Protein AF-A0A1X0R1C5-F1 (afdb_monomer_lite)

Foldseek 3Di:
DVVVCVVCVVPDDDPVNVVVCCCPVVQKDKDFADADAPVCPDPVNVVVVVVVCVVCVPPPDPPVPDDDDDDPVVVVVVVDPRIDIDRNPDDRDHDHDYDDPPPDPDD

Organism: NCBI:txid86635

pLDDT: mean 73.45, std 16.86, range [35.47, 94.06]

Sequence (107 aa):
MKRLLQKFQDLKISKSTVYNFVRTEYNLSLKKAQFQPVDRSSEEKIQERFDWVHKWKCTDMDFRTNRVLLDESVFHINLKRSMTWSKKKDFLLWSQCPKPEHKQQRF

Radius of gyration: 22.5 Å; chains: 1; bounding box: 50×46×63 Å

Structure (mmCIF, N/CA/C/O backbone):
data_AF-A0A1X0R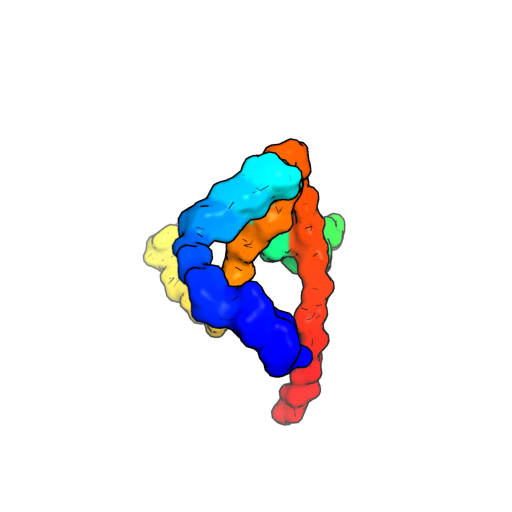1C5-F1
#
_entry.id   AF-A0A1X0R1C5-F1
#
loop_
_atom_site.group_PDB
_atom_site.id
_atom_site.type_symbol
_atom_site.label_atom_id
_atom_site.label_alt_id
_atom_site.label_comp_id
_atom_site.label_asym_id
_atom_site.label_entity_id
_atom_site.label_seq_id
_atom_site.pdbx_PDB_ins_code
_atom_site.Cartn_x
_atom_site.Cartn_y
_atom_site.Cartn_z
_atom_site.occupancy
_atom_site.B_iso_or_equiv
_atom_site.auth_seq_id
_atom_site.auth_comp_id
_atom_site.auth_asym_id
_atom_site.auth_atom_id
_atom_site.pdbx_PDB_model_num
ATOM 1 N N . MET A 1 1 ? -14.255 -10.505 30.053 1.00 67.62 1 MET A N 1
ATOM 2 C CA . MET A 1 1 ? -15.063 -9.941 28.942 1.00 67.62 1 MET A CA 1
ATOM 3 C C . MET A 1 1 ? -16.527 -9.677 29.295 1.00 67.62 1 MET A C 1
ATOM 5 O O . MET A 1 1 ? -16.963 -8.558 29.070 1.00 67.62 1 MET A O 1
ATOM 9 N N . LYS A 1 2 ? -17.279 -10.622 29.890 1.00 74.19 2 LYS A N 1
ATOM 10 C CA . LYS A 1 2 ? -18.726 -10.447 30.174 1.00 74.19 2 LYS A CA 1
ATOM 11 C C . LYS A 1 2 ? -19.085 -9.173 30.970 1.00 74.19 2 LYS A C 1
ATOM 13 O O . LYS A 1 2 ? -19.963 -8.433 30.552 1.00 74.19 2 LYS A O 1
ATOM 18 N N . ARG A 1 3 ? -18.346 -8.855 32.045 1.00 81.19 3 ARG A N 1
ATOM 19 C CA . ARG A 1 3 ? -18.552 -7.630 32.857 1.00 81.19 3 ARG A CA 1
ATOM 20 C C . ARG A 1 3 ? -18.268 -6.320 32.107 1.00 81.19 3 ARG A C 1
ATOM 22 O O . ARG A 1 3 ? -18.852 -5.298 32.433 1.00 81.19 3 ARG A O 1
ATOM 29 N N . LEU A 1 4 ? -17.360 -6.342 31.127 1.00 79.31 4 LEU A N 1
ATOM 30 C CA . LEU A 1 4 ? -17.031 -5.169 30.313 1.00 79.31 4 LEU A CA 1
ATOM 31 C C . LEU A 1 4 ? -18.148 -4.901 29.305 1.00 79.31 4 LEU A C 1
ATOM 33 O O . LEU A 1 4 ? -18.623 -3.781 29.204 1.00 79.31 4 LEU A O 1
ATOM 37 N N . LEU A 1 5 ? -18.611 -5.955 28.629 1.00 78.94 5 LEU A N 1
ATOM 38 C CA . LEU A 1 5 ? -19.738 -5.877 27.703 1.00 78.94 5 LEU A CA 1
ATOM 39 C C . LEU A 1 5 ? -21.010 -5.392 28.408 1.00 78.94 5 LEU A C 1
ATOM 41 O O . LEU A 1 5 ? -21.721 -4.578 27.840 1.00 78.94 5 LEU A O 1
ATOM 45 N N . GLN A 1 6 ? -21.247 -5.813 29.658 1.00 87.62 6 GLN A N 1
ATOM 46 C CA . GLN A 1 6 ? -22.391 -5.365 30.460 1.00 87.62 6 GLN A CA 1
ATOM 47 C C . GLN A 1 6 ? -22.394 -3.848 30.724 1.00 87.62 6 GLN A C 1
ATOM 49 O O . GLN A 1 6 ? -23.449 -3.229 30.696 1.00 87.62 6 GLN A O 1
ATOM 54 N N . LYS A 1 7 ? -21.221 -3.230 30.922 1.00 87.19 7 LYS A N 1
ATOM 55 C CA . LYS A 1 7 ? -21.094 -1.774 31.133 1.00 87.19 7 LYS A CA 1
ATOM 56 C C . LYS A 1 7 ? -21.334 -0.940 29.871 1.00 87.19 7 LYS A C 1
ATOM 58 O O . LYS A 1 7 ? -21.509 0.267 29.972 1.00 87.19 7 LYS A O 1
ATOM 63 N N . PHE A 1 8 ? -21.311 -1.572 28.702 1.00 84.00 8 PHE A N 1
ATOM 64 C CA . PHE A 1 8 ? -21.419 -0.912 27.403 1.00 84.00 8 PHE A CA 1
ATOM 65 C C . PHE A 1 8 ? -22.591 -1.455 26.574 1.00 84.00 8 PHE A C 1
ATOM 67 O O . PHE A 1 8 ? -22.582 -1.312 25.356 1.00 84.00 8 PHE A O 1
ATOM 74 N N . GLN A 1 9 ? -23.590 -2.081 27.210 1.00 85.25 9 GLN A N 1
ATOM 75 C CA . GLN A 1 9 ? -24.731 -2.687 26.506 1.00 85.25 9 GLN A CA 1
ATOM 76 C C . GLN A 1 9 ? -25.506 -1.675 25.657 1.00 85.25 9 GLN A C 1
ATOM 78 O O . GLN A 1 9 ? -25.883 -1.997 24.533 1.00 85.25 9 GLN A O 1
ATOM 83 N N . ASP A 1 10 ? -25.638 -0.440 26.138 1.00 89.19 10 ASP A N 1
ATOM 8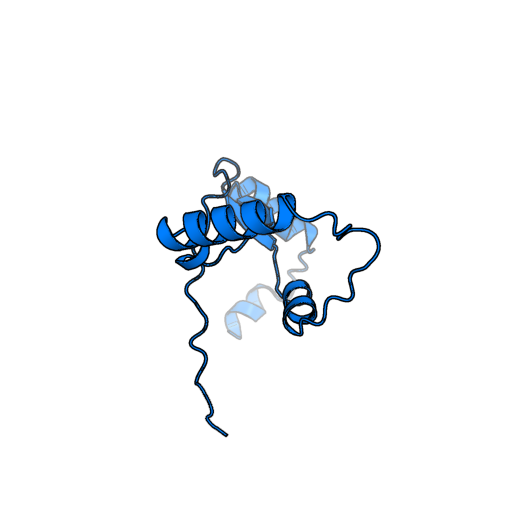4 C CA . ASP A 1 10 ? -26.356 0.632 25.435 1.00 89.19 10 ASP A CA 1
ATOM 85 C C . ASP A 1 10 ? -25.436 1.507 24.570 1.00 89.19 10 ASP A C 1
ATOM 87 O O . ASP A 1 10 ? -25.877 2.445 23.900 1.00 89.19 10 ASP A O 1
ATOM 91 N N . LEU A 1 11 ? -24.130 1.221 24.571 1.00 85.81 11 LEU A N 1
ATOM 92 C CA . LEU A 1 11 ? -23.142 2.028 23.872 1.00 85.81 11 LEU A CA 1
ATOM 93 C C . LEU A 1 11 ? -23.184 1.735 22.368 1.00 85.81 11 LEU A C 1
ATOM 95 O O . LEU A 1 11 ? -22.464 0.886 21.841 1.00 85.81 11 LEU A O 1
ATOM 99 N N . LYS A 1 12 ? -24.014 2.490 21.651 1.00 86.31 12 LYS A N 1
ATOM 100 C CA . LYS A 1 12 ? -24.102 2.431 20.191 1.00 86.31 12 LYS A CA 1
ATOM 101 C C . LYS A 1 12 ? -23.191 3.478 19.559 1.00 86.31 12 LYS A C 1
ATOM 103 O O . LYS A 1 12 ? -23.589 4.613 19.316 1.00 86.31 12 LYS A O 1
ATOM 108 N N . ILE A 1 13 ? -21.951 3.091 19.276 1.00 86.31 13 ILE A N 1
ATOM 109 C CA . ILE A 1 13 ? -20.983 3.972 18.615 1.00 86.31 13 ILE A CA 1
ATOM 110 C C . ILE A 1 13 ? -20.998 3.725 17.106 1.00 86.31 13 ILE A C 1
ATOM 112 O O . ILE A 1 13 ? -20.896 2.593 16.632 1.00 86.31 13 ILE A O 1
ATOM 116 N N . SER A 1 14 ? -21.092 4.807 16.334 1.00 92.00 14 SER A N 1
ATOM 117 C CA . SER A 1 14 ? -20.965 4.745 14.879 1.00 92.00 14 SER A CA 1
ATOM 118 C C . SER A 1 14 ? -19.497 4.612 14.445 1.00 92.00 14 SER A C 1
ATOM 120 O O . SER A 1 14 ? -18.577 5.073 15.125 1.00 92.00 14 SER A O 1
ATOM 122 N N . LYS A 1 15 ? -19.250 4.039 13.262 1.00 88.81 15 LYS A N 1
ATOM 123 C CA . LYS A 1 15 ? -17.885 3.934 12.710 1.00 88.81 15 LYS A CA 1
ATOM 124 C C . LYS A 1 15 ? -17.209 5.304 12.553 1.00 88.81 15 LYS A C 1
ATOM 126 O O . LYS A 1 15 ? -16.004 5.411 12.770 1.00 88.81 15 LYS A O 1
ATOM 131 N N . SER A 1 16 ? -17.969 6.347 12.208 1.00 90.56 16 SER A N 1
ATOM 132 C CA . SER A 1 16 ? -17.449 7.713 12.077 1.00 90.56 16 SER A CA 1
ATOM 133 C C . SER A 1 16 ? -17.080 8.319 13.430 1.00 90.56 16 SER A C 1
ATOM 135 O O . SER A 1 16 ? -16.067 9.005 13.518 1.00 90.56 16 SER A O 1
ATOM 137 N N . THR A 1 17 ? -17.829 8.015 14.494 1.00 92.88 17 THR A N 1
ATOM 138 C CA . THR A 1 17 ? -17.491 8.438 15.862 1.00 92.88 17 THR A CA 1
ATOM 139 C C . THR A 1 17 ? -16.137 7.869 16.290 1.00 92.88 17 THR A C 1
ATOM 141 O O . THR A 1 17 ? -15.290 8.624 16.759 1.00 92.88 17 THR A O 1
ATOM 144 N N . VAL A 1 18 ? -15.888 6.572 16.052 1.00 89.81 18 VAL A N 1
ATOM 145 C CA . VAL A 1 18 ? -14.574 5.956 16.330 1.00 89.81 18 VAL A CA 1
ATOM 146 C C . VAL A 1 18 ? -13.477 6.605 15.487 1.00 89.81 18 VAL A C 1
ATOM 148 O O . VAL A 1 18 ? -12.428 6.963 16.016 1.00 89.81 18 VAL A O 1
ATOM 151 N N . TYR A 1 19 ? -13.714 6.790 14.184 1.00 89.19 19 TYR A N 1
ATOM 152 C CA . TYR A 1 19 ? -12.745 7.419 13.283 1.00 89.19 19 TYR A CA 1
ATOM 153 C C . TYR A 1 19 ? -12.365 8.835 13.741 1.00 89.19 19 TYR A C 1
ATOM 155 O O . TYR A 1 19 ? -11.180 9.162 13.804 1.00 89.19 19 TYR A O 1
ATOM 163 N N . ASN A 1 20 ? -13.357 9.660 14.082 1.00 91.81 20 ASN A N 1
ATOM 164 C CA . ASN A 1 20 ? -13.140 11.034 14.522 1.00 91.81 20 ASN A CA 1
ATOM 165 C C . ASN A 1 20 ? -12.393 11.076 15.850 1.00 91.81 20 ASN A C 1
ATOM 167 O O . ASN A 1 20 ? -11.395 11.776 15.926 1.00 91.81 20 ASN A O 1
ATOM 171 N N . PHE A 1 21 ? -12.800 10.271 16.832 1.00 91.56 21 PHE A N 1
ATOM 172 C CA . PHE A 1 21 ? -12.125 10.177 18.126 1.00 91.56 21 PHE A CA 1
ATOM 173 C C . PHE A 1 21 ? -10.644 9.797 17.979 1.00 91.56 21 PHE A C 1
ATOM 175 O O . PHE A 1 21 ? -9.763 10.460 18.516 1.00 91.56 21 PHE A O 1
ATOM 182 N N . VAL A 1 22 ? -10.340 8.777 17.170 1.00 89.94 22 VAL A N 1
ATOM 183 C CA . VAL A 1 22 ? -8.953 8.362 16.895 1.00 89.94 22 VAL A CA 1
ATOM 184 C C . VAL A 1 22 ? -8.167 9.465 16.170 1.00 89.94 22 VAL A C 1
ATOM 186 O O . VAL A 1 22 ? -6.975 9.663 16.417 1.00 89.94 22 VAL A O 1
ATOM 189 N N . ARG A 1 23 ? -8.826 10.221 15.290 1.00 88.69 23 ARG A N 1
ATOM 190 C CA . ARG A 1 23 ? -8.211 11.321 14.542 1.00 88.69 23 ARG A CA 1
ATOM 191 C C . ARG A 1 23 ? -7.965 12.573 15.392 1.00 88.69 23 ARG A C 1
ATOM 193 O O . ARG A 1 23 ? -6.944 13.226 15.175 1.00 88.69 23 ARG A O 1
ATOM 200 N N . THR A 1 24 ? -8.882 12.930 16.291 1.00 90.44 24 THR A N 1
ATOM 201 C CA . THR A 1 24 ? -8.818 14.152 17.113 1.00 90.44 24 THR A CA 1
ATOM 202 C C . THR A 1 24 ? -8.026 13.925 18.389 1.00 90.44 24 THR A C 1
ATOM 204 O O . THR A 1 24 ? -7.043 14.625 18.611 1.00 90.44 24 THR A O 1
ATOM 207 N N . GLU A 1 25 ? -8.378 12.904 19.169 1.00 92.12 25 GLU A N 1
ATOM 208 C CA . GLU A 1 25 ? -7.798 12.688 20.500 1.00 92.12 25 GLU A CA 1
ATOM 209 C C . GLU A 1 25 ? -6.385 12.112 20.416 1.00 92.12 25 GLU A C 1
ATOM 211 O O . GLU A 1 25 ? -5.490 12.516 21.154 1.00 92.12 25 GLU A O 1
ATOM 216 N N . TYR A 1 26 ? -6.149 11.199 19.471 1.00 87.56 26 TYR A N 1
ATOM 217 C CA . TYR A 1 26 ? -4.848 10.541 19.314 1.00 87.56 26 TYR A CA 1
ATOM 218 C C . TYR A 1 26 ? -3.988 11.146 18.201 1.00 87.56 26 TYR A C 1
ATOM 220 O O . TYR A 1 26 ? -2.879 10.667 17.955 1.00 87.56 26 TYR A O 1
ATOM 228 N N . ASN A 1 27 ? -4.468 12.193 17.516 1.00 88.62 27 ASN A N 1
ATOM 229 C CA . ASN A 1 27 ? -3.777 12.821 16.383 1.00 88.62 27 ASN A CA 1
ATOM 230 C C . ASN A 1 27 ? -3.294 11.802 15.330 1.00 88.62 27 ASN A C 1
ATOM 232 O O . ASN A 1 27 ? -2.233 11.970 14.714 1.00 88.62 27 ASN A O 1
ATOM 236 N N . LEU A 1 28 ? -4.059 10.726 15.128 1.00 88.25 28 LEU A N 1
ATOM 237 C CA . LEU A 1 28 ? -3.758 9.710 14.130 1.00 88.25 28 LEU A CA 1
ATOM 238 C C . LEU A 1 28 ? -4.440 10.041 12.803 1.00 88.25 28 LEU A C 1
ATOM 240 O O . LEU A 1 28 ? -5.452 10.734 12.712 1.00 88.25 28 LEU A O 1
ATOM 244 N N . SER A 1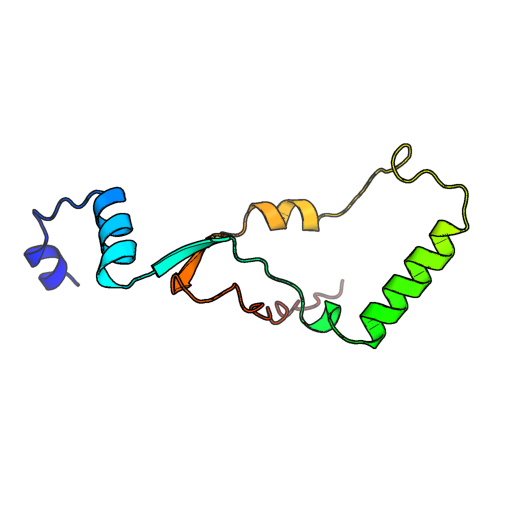 29 ? -3.862 9.530 11.733 1.00 86.38 29 SER A N 1
ATOM 245 C CA . SER A 1 29 ? -4.386 9.642 10.381 1.00 86.38 29 SER A CA 1
ATOM 246 C C . SER A 1 29 ? -4.323 8.279 9.717 1.00 86.38 29 SER A C 1
ATOM 248 O O . SER A 1 29 ? -3.344 7.548 9.874 1.00 86.38 29 SER A O 1
ATOM 250 N N . LEU A 1 30 ? -5.390 7.929 9.006 1.00 84.62 30 LEU A N 1
ATOM 251 C CA . LEU A 1 30 ? -5.454 6.691 8.251 1.00 84.62 30 LEU A CA 1
ATOM 252 C C . LEU A 1 30 ? -4.741 6.916 6.914 1.00 84.62 30 LEU A C 1
ATOM 254 O O . LEU A 1 30 ? -5.167 7.752 6.118 1.00 84.62 30 LEU A O 1
ATOM 258 N N . LYS A 1 31 ? -3.644 6.199 6.681 1.00 85.06 31 LYS A N 1
ATOM 259 C CA . LYS A 1 31 ? -2.808 6.316 5.481 1.00 85.06 31 LYS A CA 1
ATOM 260 C C . LYS A 1 31 ? -2.699 4.968 4.779 1.00 85.06 31 LYS A C 1
ATOM 262 O O . LYS A 1 31 ? -2.876 3.920 5.396 1.00 85.06 31 LYS A O 1
ATOM 267 N N . LYS A 1 32 ? -2.391 4.995 3.481 1.00 82.12 32 LYS A N 1
ATOM 268 C CA . LYS A 1 32 ? -2.048 3.781 2.741 1.00 82.12 32 LYS A CA 1
ATOM 269 C C . LYS A 1 32 ? -0.604 3.394 3.071 1.00 82.12 32 LYS A C 1
ATOM 271 O O . LYS A 1 32 ? 0.317 4.132 2.733 1.00 82.12 32 LYS A O 1
ATOM 276 N N . ALA A 1 33 ? -0.413 2.256 3.725 1.00 79.38 33 ALA A N 1
ATOM 277 C CA . ALA A 1 33 ? 0.888 1.636 3.895 1.00 79.38 33 ALA A CA 1
ATOM 278 C C . ALA A 1 33 ? 1.365 1.067 2.558 1.00 79.38 33 ALA A C 1
ATOM 280 O O . ALA A 1 33 ? 0.646 0.322 1.886 1.00 79.38 33 ALA A O 1
ATOM 281 N N . GLN A 1 34 ? 2.590 1.422 2.188 1.00 74.06 34 GLN A N 1
ATOM 282 C CA . GLN A 1 34 ? 3.303 0.790 1.093 1.00 74.06 34 GLN A CA 1
ATOM 283 C C . GLN A 1 34 ? 4.390 -0.082 1.698 1.00 74.06 34 GLN A C 1
ATOM 285 O O . GLN A 1 34 ? 5.320 0.419 2.323 1.00 74.06 34 GLN A O 1
ATOM 290 N N . PHE A 1 35 ? 4.236 -1.390 1.534 1.00 72.75 35 PHE A N 1
ATOM 291 C CA . PHE A 1 35 ? 5.233 -2.353 1.965 1.00 72.75 35 PHE A CA 1
ATOM 292 C C . PHE A 1 35 ? 6.154 -2.648 0.799 1.00 72.75 35 PHE A C 1
ATOM 294 O O . PHE A 1 35 ? 5.699 -2.966 -0.300 1.00 72.75 35 PHE A O 1
ATOM 301 N N . GLN A 1 36 ? 7.447 -2.540 1.050 1.00 70.94 36 GLN A N 1
ATOM 302 C CA . GLN A 1 36 ? 8.475 -2.798 0.060 1.00 70.94 36 GLN A CA 1
ATOM 303 C C . GLN A 1 36 ? 9.440 -3.825 0.654 1.00 70.94 36 GLN A C 1
ATOM 305 O O . GLN A 1 36 ? 9.794 -3.706 1.833 1.00 70.94 36 GLN A O 1
ATOM 310 N N . PRO A 1 37 ? 9.838 -4.854 -0.112 1.00 73.00 37 PRO A N 1
ATOM 311 C CA . PRO A 1 37 ? 10.760 -5.866 0.388 1.00 73.00 37 PRO A CA 1
ATOM 312 C C . PRO A 1 37 ? 12.101 -5.222 0.742 1.00 73.00 37 PRO A C 1
ATOM 314 O O . PRO A 1 37 ? 12.636 -4.465 -0.065 1.00 73.00 37 PRO A O 1
ATOM 317 N N . VAL A 1 38 ? 12.657 -5.542 1.913 1.00 76.81 38 VAL A N 1
ATOM 318 C CA . VAL A 1 38 ? 13.962 -5.011 2.357 1.00 76.81 38 VAL A CA 1
ATOM 319 C C . VAL A 1 38 ? 15.061 -5.353 1.355 1.00 76.81 38 VAL A C 1
ATOM 321 O O . VAL A 1 38 ? 15.788 -4.470 0.914 1.00 76.81 38 VAL A O 1
ATOM 324 N N . ASP A 1 39 ? 15.083 -6.600 0.890 1.00 76.38 39 ASP A N 1
ATOM 325 C CA . ASP A 1 39 ? 15.998 -7.087 -0.145 1.00 76.38 39 ASP A CA 1
ATOM 326 C C . ASP A 1 39 ? 15.890 -6.309 -1.461 1.00 76.38 39 ASP A C 1
ATOM 328 O O . ASP A 1 39 ? 16.838 -6.252 -2.236 1.00 76.38 39 ASP A O 1
ATOM 332 N N . ARG A 1 40 ? 14.739 -5.682 -1.745 1.00 74.06 40 ARG A N 1
ATOM 333 C CA . ARG A 1 40 ? 14.594 -4.848 -2.944 1.00 74.06 40 ARG A CA 1
ATOM 334 C C . ARG A 1 40 ? 15.456 -3.586 -2.836 1.00 74.06 40 ARG A C 1
ATOM 336 O O . ARG A 1 40 ? 15.838 -3.053 -3.876 1.00 74.06 40 ARG A O 1
ATOM 343 N N . SER A 1 41 ? 15.766 -3.127 -1.629 1.00 81.38 41 SER A N 1
ATOM 344 C CA . SER A 1 41 ? 16.522 -1.902 -1.362 1.00 81.38 41 SER A CA 1
ATOM 345 C C . SER A 1 41 ? 18.020 -2.127 -1.122 1.00 81.38 41 SER A C 1
ATOM 347 O O . SER A 1 41 ? 18.709 -1.163 -0.809 1.00 81.38 41 SER A O 1
ATOM 349 N N . SER A 1 42 ? 18.546 -3.351 -1.258 1.00 86.62 42 SER A N 1
ATOM 350 C CA . SER A 1 42 ? 20.001 -3.568 -1.230 1.00 86.62 42 SER A CA 1
ATOM 351 C C . SER A 1 42 ? 20.660 -2.974 -2.476 1.00 86.62 42 SER A C 1
ATOM 353 O O . SER A 1 42 ? 20.108 -3.132 -3.570 1.00 86.62 42 SER A O 1
ATOM 355 N N . GLU A 1 43 ? 21.849 -2.391 -2.326 1.00 88.88 43 GLU A N 1
ATOM 356 C CA . GLU A 1 43 ? 22.610 -1.773 -3.422 1.00 88.88 43 GLU A CA 1
ATOM 357 C C . GLU A 1 43 ? 22.802 -2.733 -4.608 1.00 88.88 43 GLU A C 1
ATOM 359 O O . GLU A 1 43 ? 22.495 -2.393 -5.746 1.00 88.88 43 GLU A O 1
ATOM 364 N N . GLU A 1 44 ? 23.166 -3.988 -4.330 1.00 90.19 44 GLU A N 1
ATOM 365 C CA . GLU A 1 44 ? 23.340 -5.037 -5.344 1.00 90.19 44 GLU A CA 1
ATOM 366 C C . GLU A 1 44 ? 22.071 -5.248 -6.186 1.00 90.19 44 GLU A C 1
ATOM 368 O O . GLU A 1 44 ? 22.107 -5.210 -7.414 1.00 90.19 44 GLU A O 1
ATOM 373 N N . LYS A 1 45 ? 20.905 -5.396 -5.540 1.00 88.00 45 LYS A N 1
ATOM 374 C CA . LYS A 1 45 ? 19.615 -5.542 -6.240 1.00 88.00 45 LYS A CA 1
ATOM 375 C C . LYS A 1 45 ? 19.150 -4.270 -6.935 1.00 88.00 45 LYS A C 1
ATOM 377 O O . LYS A 1 45 ? 18.328 -4.360 -7.851 1.00 88.00 45 LYS A O 1
ATOM 382 N N . ILE A 1 46 ? 19.596 -3.095 -6.499 1.00 89.69 46 ILE A N 1
ATOM 383 C CA . ILE A 1 46 ? 19.344 -1.842 -7.216 1.00 89.69 46 ILE A CA 1
ATOM 384 C C . ILE A 1 46 ? 20.158 -1.838 -8.513 1.00 89.69 46 ILE A C 1
ATOM 386 O O . ILE A 1 46 ? 19.564 -1.616 -9.571 1.00 89.69 46 ILE A O 1
ATOM 390 N N . GLN A 1 47 ? 21.447 -2.179 -8.447 1.00 91.81 47 GLN A N 1
ATOM 391 C CA . GLN A 1 47 ? 22.333 -2.249 -9.609 1.00 91.81 47 GLN A CA 1
ATOM 392 C C . GLN A 1 47 ? 21.883 -3.317 -10.617 1.00 91.81 47 GLN A C 1
ATOM 394 O O . GLN A 1 47 ? 21.703 -3.004 -11.789 1.00 91.81 47 GLN A O 1
ATOM 399 N N . GLU A 1 48 ? 21.564 -4.538 -10.168 1.00 92.44 48 GLU A N 1
ATOM 400 C CA . GLU A 1 48 ? 21.051 -5.607 -11.045 1.00 92.44 48 GLU A CA 1
ATOM 401 C C . GLU A 1 48 ? 19.810 -5.159 -11.839 1.00 92.44 48 GLU A C 1
ATOM 403 O O . GLU A 1 48 ? 19.678 -5.439 -13.034 1.00 92.44 48 GLU A O 1
ATOM 408 N N . ARG A 1 49 ? 18.876 -4.447 -11.188 1.00 91.12 49 ARG A N 1
ATOM 409 C CA . ARG A 1 49 ? 17.681 -3.916 -11.864 1.00 91.12 49 ARG A CA 1
ATOM 410 C C . ARG A 1 49 ? 18.029 -2.801 -12.836 1.00 91.12 49 ARG A C 1
ATOM 412 O O . ARG A 1 49 ? 17.400 -2.725 -13.891 1.00 91.12 49 ARG A O 1
ATOM 419 N N . PHE A 1 50 ? 18.973 -1.935 -12.476 1.00 90.62 50 PHE A N 1
ATOM 420 C CA . PHE A 1 50 ? 19.447 -0.873 -13.354 1.00 90.62 50 PHE A CA 1
ATOM 421 C C . PHE A 1 50 ? 20.050 -1.462 -14.632 1.00 90.62 50 PHE A C 1
ATOM 423 O O . PHE A 1 50 ? 19.602 -1.116 -15.726 1.00 90.62 50 PHE A O 1
ATOM 430 N N . ASP A 1 51 ? 20.959 -2.427 -14.499 1.00 94.06 51 ASP A N 1
ATOM 431 C CA . ASP A 1 51 ? 21.615 -3.096 -15.625 1.00 94.06 51 ASP A CA 1
ATOM 432 C C . ASP A 1 51 ? 20.606 -3.847 -16.499 1.00 94.06 51 ASP A C 1
ATOM 434 O O . ASP A 1 51 ? 20.648 -3.761 -17.728 1.00 94.06 51 ASP A O 1
ATOM 438 N N . TRP A 1 52 ? 19.637 -4.533 -15.880 1.00 89.38 52 TRP A N 1
ATOM 439 C CA . TRP A 1 52 ? 18.564 -5.218 -16.603 1.00 89.38 52 TRP A CA 1
ATOM 440 C C . TRP A 1 52 ? 17.717 -4.236 -17.420 1.00 89.38 52 TRP A C 1
ATOM 442 O O . TRP A 1 52 ? 17.508 -4.451 -18.615 1.00 89.38 52 TRP A O 1
ATOM 452 N N . VAL A 1 53 ? 17.266 -3.130 -16.814 1.00 87.06 53 VAL A N 1
ATOM 453 C CA . VAL A 1 53 ? 16.506 -2.092 -17.529 1.00 87.06 53 VAL A CA 1
ATOM 454 C C . VAL A 1 53 ? 17.345 -1.504 -18.657 1.00 87.06 53 VAL A C 1
ATOM 456 O O . VAL A 1 53 ? 16.830 -1.322 -19.759 1.00 87.06 53 VAL A O 1
ATOM 459 N N . HIS A 1 54 ? 18.630 -1.245 -18.418 1.00 89.94 54 HIS A N 1
ATOM 460 C CA . HIS A 1 54 ? 19.509 -0.662 -19.421 1.00 89.94 54 HIS A CA 1
ATOM 461 C C . HIS A 1 54 ? 19.738 -1.605 -20.610 1.00 89.94 54 HIS A C 1
ATOM 463 O O . HIS A 1 54 ? 19.678 -1.153 -21.754 1.00 89.94 54 HIS A O 1
ATOM 469 N N . LYS A 1 55 ? 19.917 -2.909 -20.362 1.00 89.44 55 LYS A N 1
ATOM 470 C CA . LYS A 1 55 ? 20.039 -3.941 -21.403 1.00 89.44 55 LYS A CA 1
ATOM 471 C C . LYS A 1 55 ? 18.821 -3.957 -22.327 1.00 89.44 55 LYS A C 1
ATOM 473 O O . LYS A 1 55 ? 18.968 -3.962 -23.546 1.00 89.44 55 LYS A O 1
ATOM 478 N N . TRP A 1 56 ? 17.620 -3.939 -21.753 1.00 83.00 56 TRP A N 1
ATOM 479 C CA . TRP A 1 56 ? 16.381 -4.011 -22.532 1.00 83.00 56 TRP A CA 1
ATOM 480 C C . TRP A 1 56 ? 15.968 -2.678 -23.146 1.00 83.00 56 TRP A C 1
ATOM 482 O O . TRP A 1 56 ? 15.326 -2.678 -24.189 1.00 83.00 56 TRP A O 1
ATOM 492 N N . LYS A 1 57 ? 16.379 -1.547 -22.564 1.00 82.06 57 LYS A N 1
ATOM 493 C CA . LYS A 1 57 ? 16.190 -0.219 -23.164 1.00 82.06 57 LYS A CA 1
ATOM 494 C C . LYS A 1 57 ? 16.903 -0.091 -24.514 1.00 82.06 57 LYS A C 1
ATOM 496 O O . LYS A 1 57 ? 16.442 0.655 -25.367 1.00 82.06 57 LYS A O 1
ATOM 501 N N . CYS A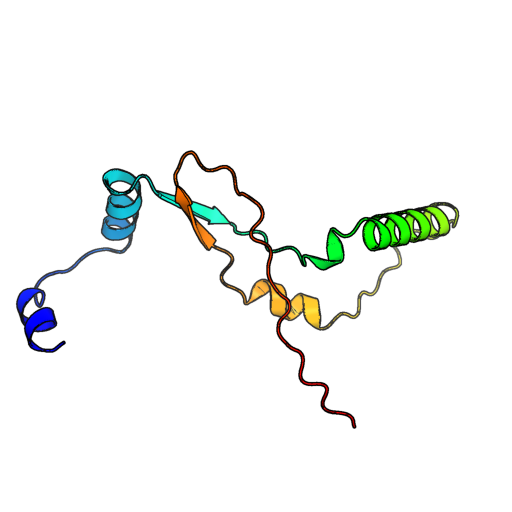 1 58 ? 18.003 -0.819 -24.707 1.00 79.00 58 CYS A N 1
ATOM 502 C CA . CYS A 1 58 ? 18.724 -0.864 -25.978 1.00 79.00 58 CYS A CA 1
ATOM 503 C C . CYS A 1 58 ? 18.061 -1.772 -27.031 1.00 79.00 58 CYS A C 1
ATOM 505 O O . CYS A 1 58 ? 18.541 -1.833 -28.158 1.00 79.00 58 CYS A O 1
ATOM 507 N N . THR A 1 59 ? 16.994 -2.496 -26.681 1.00 78.81 59 THR A N 1
ATOM 508 C CA . THR A 1 59 ? 16.248 -3.353 -27.613 1.00 78.81 59 THR A CA 1
ATOM 509 C C . THR A 1 59 ? 15.001 -2.610 -28.098 1.00 78.81 59 THR A C 1
ATOM 511 O O . THR A 1 59 ? 14.305 -2.005 -27.287 1.00 78.81 59 THR A O 1
ATOM 514 N N . ASP A 1 60 ? 14.676 -2.698 -29.390 1.00 77.50 60 ASP A N 1
ATOM 515 C CA . ASP A 1 60 ? 13.440 -2.158 -29.994 1.00 77.50 60 ASP A CA 1
ATOM 516 C C . ASP A 1 60 ? 12.208 -3.022 -29.646 1.00 77.50 60 ASP A C 1
ATOM 518 O O . ASP A 1 60 ? 11.453 -3.486 -30.495 1.00 77.50 60 ASP A O 1
ATOM 522 N N . MET A 1 61 ? 12.056 -3.362 -28.366 1.00 73.31 61 MET A N 1
ATOM 523 C CA . MET A 1 61 ? 10.943 -4.164 -27.876 1.00 73.31 61 MET A CA 1
ATOM 524 C C . MET A 1 61 ? 9.946 -3.240 -27.184 1.00 73.31 61 MET A C 1
ATOM 526 O O . MET A 1 61 ? 10.168 -2.805 -26.051 1.00 73.31 61 MET A O 1
ATOM 530 N N . ASP A 1 62 ? 8.824 -2.951 -27.849 1.00 72.06 62 ASP A N 1
ATOM 531 C CA . ASP A 1 62 ? 7.755 -2.158 -27.243 1.00 72.06 62 ASP A CA 1
ATOM 532 C C . ASP A 1 62 ? 6.951 -2.988 -26.233 1.00 72.06 62 ASP A C 1
ATOM 534 O O . ASP A 1 62 ? 5.962 -3.674 -26.514 1.00 72.06 62 ASP A O 1
ATOM 538 N N . PHE A 1 63 ? 7.403 -2.878 -24.995 1.00 66.31 63 PHE A N 1
ATOM 539 C CA . PHE A 1 63 ? 6.783 -3.447 -23.816 1.00 66.31 63 PHE A CA 1
ATOM 540 C C . PHE A 1 63 ? 5.356 -2.959 -23.528 1.00 66.31 63 PHE A C 1
ATOM 542 O O . PHE A 1 63 ? 4.685 -3.565 -22.694 1.00 66.31 63 PHE A O 1
ATOM 549 N N . ARG A 1 64 ? 4.886 -1.864 -24.132 1.00 69.12 64 ARG A N 1
ATOM 550 C CA . ARG A 1 64 ? 3.500 -1.405 -23.940 1.00 69.12 64 ARG A CA 1
ATOM 551 C C . ARG A 1 64 ? 2.523 -2.164 -24.826 1.00 69.12 64 ARG A C 1
ATOM 553 O O . ARG A 1 64 ? 1.383 -2.355 -24.415 1.00 69.12 64 ARG A O 1
ATOM 560 N N . THR A 1 65 ? 2.986 -2.622 -25.983 1.00 73.88 65 THR A N 1
ATOM 561 C CA . THR A 1 65 ? 2.123 -3.190 -27.023 1.00 73.88 65 THR A CA 1
ATOM 562 C C . THR A 1 65 ? 2.091 -4.723 -26.966 1.00 73.88 65 THR A C 1
ATOM 564 O O . THR A 1 65 ? 1.050 -5.318 -27.222 1.00 73.88 65 THR A O 1
ATOM 567 N N . ASN A 1 66 ? 3.176 -5.369 -26.512 1.00 67.06 66 ASN A N 1
ATOM 568 C CA . ASN A 1 66 ? 3.348 -6.831 -26.596 1.00 67.06 66 ASN A CA 1
ATOM 569 C C . ASN A 1 66 ? 3.451 -7.576 -25.242 1.00 67.06 66 ASN A C 1
ATOM 571 O O . ASN A 1 66 ? 4.150 -8.585 -25.152 1.00 67.06 66 ASN A O 1
ATOM 575 N N . ARG A 1 67 ? 2.804 -7.120 -24.155 1.00 69.12 67 ARG A N 1
ATOM 576 C CA . ARG A 1 67 ? 2.931 -7.778 -22.831 1.00 69.12 67 ARG A CA 1
ATOM 577 C C . ARG A 1 67 ? 1.728 -8.639 -22.435 1.00 69.12 67 ARG A C 1
ATOM 579 O O . ARG A 1 67 ? 0.654 -8.120 -22.155 1.00 69.12 67 ARG A O 1
ATOM 586 N N . VAL A 1 68 ? 1.982 -9.936 -22.240 1.00 60.09 68 VAL A N 1
ATOM 587 C CA . VAL A 1 68 ? 1.191 -10.819 -21.368 1.00 60.09 68 VAL A CA 1
ATOM 588 C C . VAL A 1 68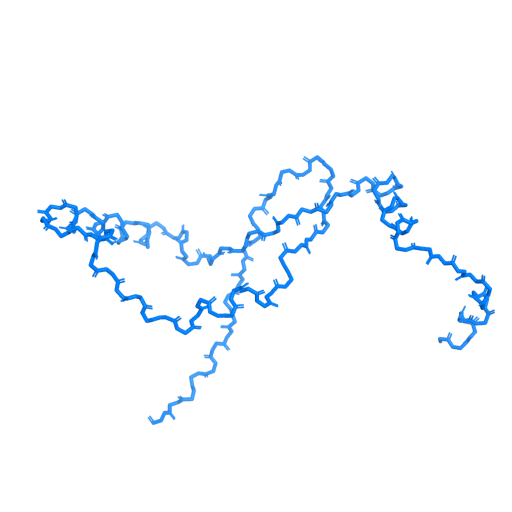 ? 2.014 -11.059 -20.103 1.00 60.09 68 VAL A C 1
ATOM 590 O O . VAL A 1 68 ? 3.073 -11.679 -20.152 1.00 60.09 68 VAL A O 1
ATOM 593 N N . LEU A 1 69 ? 1.568 -10.513 -18.972 1.00 64.56 69 LEU A N 1
ATOM 594 C CA . LEU A 1 69 ? 2.192 -10.742 -17.668 1.00 64.56 69 LEU A CA 1
ATOM 595 C C . LEU A 1 69 ? 1.470 -11.900 -16.979 1.00 64.56 69 LEU A C 1
ATOM 597 O O . LEU A 1 69 ? 0.309 -11.766 -16.601 1.00 64.56 69 LEU A O 1
ATOM 601 N N . LEU A 1 70 ? 2.165 -13.024 -16.817 1.00 58.28 70 LEU A N 1
ATOM 602 C CA . LEU A 1 70 ? 1.715 -14.147 -16.002 1.00 58.28 70 LEU A CA 1
ATOM 603 C C . LEU A 1 70 ? 2.456 -14.080 -14.667 1.00 58.28 70 LEU A C 1
ATOM 605 O O . LEU A 1 70 ? 3.597 -14.520 -14.562 1.00 58.28 70 LEU A O 1
ATOM 609 N N . ASP A 1 71 ? 1.825 -13.472 -13.667 1.00 65.00 71 ASP A N 1
ATOM 610 C CA . ASP A 1 71 ? 2.318 -13.490 -12.293 1.00 65.00 71 ASP A CA 1
ATOM 611 C C . ASP A 1 71 ? 1.150 -13.724 -11.332 1.00 65.00 71 ASP A C 1
ATOM 613 O O . ASP A 1 71 ? 0.226 -12.916 -11.225 1.00 65.00 71 ASP A O 1
ATOM 617 N N . GLU A 1 72 ? 1.207 -14.852 -10.626 1.00 51.72 72 GLU A N 1
ATOM 618 C CA . GLU A 1 72 ? 0.241 -15.255 -9.601 1.00 51.72 72 GLU A CA 1
ATOM 619 C C . GLU A 1 72 ? 0.204 -14.243 -8.438 1.00 51.72 72 GLU A C 1
ATOM 621 O O . GLU A 1 72 ? -0.834 -14.026 -7.805 1.00 51.72 72 GLU A O 1
ATOM 626 N N . SER A 1 73 ? 1.314 -13.538 -8.192 1.00 62.22 73 SER A N 1
ATOM 627 C CA . SER A 1 73 ? 1.444 -12.625 -7.055 1.00 62.22 73 SER A CA 1
ATOM 628 C C . SER A 1 73 ? 0.605 -11.343 -7.181 1.00 62.22 73 SER A C 1
ATOM 630 O O . SER A 1 73 ? 0.215 -10.761 -6.161 1.00 62.22 73 SER A O 1
ATOM 632 N N . VAL A 1 74 ? 0.231 -10.945 -8.404 1.00 50.16 74 VAL A N 1
ATOM 633 C CA . VAL A 1 74 ? -0.628 -9.775 -8.671 1.00 50.16 74 VAL A CA 1
ATOM 634 C C . VAL A 1 74 ? -2.000 -9.911 -8.005 1.00 50.16 74 VAL A C 1
ATOM 636 O O . VAL A 1 74 ? -2.536 -8.926 -7.489 1.00 50.16 74 VAL A O 1
ATOM 639 N N . PHE A 1 75 ? -2.541 -11.128 -7.923 1.00 55.53 75 PHE A N 1
ATOM 640 C CA . PHE A 1 75 ? -3.844 -11.380 -7.301 1.00 55.53 75 PHE A CA 1
ATOM 641 C C . PHE A 1 75 ? -3.810 -11.228 -5.772 1.00 55.53 75 PHE A C 1
ATOM 643 O O . PHE A 1 75 ? -4.787 -10.789 -5.162 1.00 55.53 75 PHE A O 1
ATOM 650 N N . HIS A 1 76 ? -2.668 -11.501 -5.135 1.00 55.84 76 HIS A N 1
ATOM 651 C CA . HIS A 1 76 ? -2.532 -11.441 -3.678 1.00 55.84 76 HIS A CA 1
ATOM 652 C C . HIS A 1 76 ? -2.328 -10.021 -3.121 1.00 55.84 76 HIS A C 1
ATOM 654 O O . HIS A 1 76 ? -2.652 -9.769 -1.955 1.00 55.84 76 HIS A O 1
ATOM 660 N N . ILE A 1 77 ? -1.829 -9.072 -3.922 1.00 59.50 77 ILE A N 1
ATOM 661 C CA . ILE A 1 77 ? -1.549 -7.694 -3.470 1.00 59.50 77 ILE A CA 1
ATOM 662 C C . ILE A 1 77 ? -2.848 -6.932 -3.164 1.00 59.50 77 ILE A C 1
ATOM 664 O O . ILE A 1 77 ? -2.894 -6.153 -2.210 1.00 59.50 77 ILE A O 1
ATOM 668 N N . ASN A 1 78 ? -3.926 -7.211 -3.904 1.00 56.66 78 ASN A N 1
ATOM 669 C CA . ASN A 1 78 ? -5.227 -6.564 -3.707 1.00 56.66 78 ASN A CA 1
ATOM 670 C C . ASN A 1 78 ? -6.015 -7.083 -2.492 1.00 56.66 78 ASN A C 1
ATOM 672 O O . ASN A 1 78 ? -6.978 -6.443 -2.075 1.00 56.66 78 ASN A O 1
ATOM 676 N N . LEU A 1 79 ? -5.610 -8.209 -1.897 1.00 62.44 79 LEU A N 1
ATOM 677 C CA . LEU A 1 79 ? -6.299 -8.807 -0.746 1.00 62.44 79 LEU A CA 1
ATOM 678 C C . LEU A 1 79 ? -5.734 -8.342 0.607 1.00 62.44 79 LEU A C 1
ATOM 680 O O . LEU A 1 79 ? -6.347 -8.575 1.652 1.00 62.44 79 LEU A O 1
ATOM 684 N N . LYS A 1 80 ? -4.579 -7.663 0.627 1.00 64.38 80 LYS A N 1
ATOM 685 C CA . LYS A 1 80 ? -3.985 -7.150 1.869 1.00 64.38 80 LYS A CA 1
ATOM 686 C C . LYS A 1 80 ? -4.632 -5.827 2.278 1.00 64.38 80 LYS A C 1
ATOM 688 O O . LYS A 1 80 ? -4.726 -4.889 1.491 1.00 64.38 80 LYS A O 1
ATOM 693 N N . ARG A 1 81 ? -5.007 -5.712 3.559 1.00 64.19 81 ARG A N 1
ATOM 694 C CA . ARG A 1 81 ? -5.404 -4.430 4.165 1.00 64.19 81 ARG A CA 1
ATOM 695 C C . ARG A 1 81 ? -4.221 -3.462 4.103 1.00 64.19 81 ARG A C 1
ATOM 697 O O . ARG A 1 81 ? -3.325 -3.523 4.936 1.00 64.19 81 ARG A O 1
ATOM 704 N N . SER A 1 82 ? -4.229 -2.564 3.122 1.00 72.62 82 SER A N 1
ATOM 705 C CA . SER A 1 82 ? -3.157 -1.586 2.919 1.00 72.62 82 SER A CA 1
ATOM 706 C C . SER A 1 82 ? -3.347 -0.300 3.724 1.00 72.62 82 SER A C 1
ATOM 708 O O . SER A 1 82 ? -2.582 0.631 3.529 1.00 72.62 82 SER A O 1
ATOM 710 N N . MET A 1 83 ? -4.378 -0.183 4.564 1.00 82.06 83 MET A N 1
ATOM 711 C CA . MET A 1 83 ? -4.626 1.027 5.356 1.00 82.06 83 MET A CA 1
ATOM 712 C C . MET A 1 83 ? -4.114 0.842 6.782 1.00 82.06 83 MET A C 1
ATOM 714 O O . MET A 1 83 ? -4.491 -0.117 7.454 1.00 82.06 83 MET A O 1
ATOM 718 N N . THR A 1 84 ? -3.290 1.774 7.250 1.00 80.56 84 THR A N 1
ATOM 719 C CA . THR A 1 84 ? -2.726 1.778 8.604 1.00 80.56 84 THR A CA 1
ATOM 720 C C . THR A 1 84 ? -2.887 3.151 9.249 1.00 80.56 84 THR A C 1
ATOM 722 O O . THR A 1 84 ? -3.031 4.169 8.569 1.00 80.56 84 THR A O 1
ATOM 725 N N . TRP A 1 85 ? -2.903 3.188 10.581 1.00 82.88 85 TRP A N 1
ATOM 726 C CA . TRP A 1 85 ? -2.914 4.436 11.338 1.00 82.88 85 TRP A CA 1
ATOM 727 C C . TRP A 1 85 ? -1.481 4.905 11.591 1.00 82.88 85 TRP A C 1
ATOM 729 O O . TRP A 1 85 ? -0.633 4.125 12.014 1.00 82.88 85 TRP A O 1
ATOM 739 N N . SER A 1 86 ? -1.219 6.182 11.342 1.00 83.06 86 SER A N 1
ATOM 740 C CA . SER A 1 86 ? 0.075 6.832 11.564 1.00 83.06 86 SER A CA 1
ATOM 741 C C . SER A 1 86 ? -0.153 8.207 12.185 1.00 83.06 86 SER A C 1
ATOM 743 O O . SER A 1 86 ? -1.199 8.825 11.939 1.00 83.06 86 SER A O 1
ATOM 745 N N . LYS A 1 87 ? 0.790 8.706 12.995 1.00 85.56 87 LYS A N 1
ATOM 746 C CA . LYS A 1 87 ? 0.671 10.057 13.555 1.00 85.56 87 LYS A CA 1
ATOM 747 C C . LYS A 1 87 ? 0.559 11.059 12.411 1.00 85.56 87 LYS A C 1
ATOM 749 O O . LYS A 1 87 ? 1.210 10.935 11.376 1.00 85.56 87 LYS A O 1
ATOM 754 N N . LYS A 1 88 ? -0.268 12.084 12.594 1.00 79.00 88 LYS A N 1
ATOM 755 C CA . LYS A 1 88 ? -0.588 13.072 11.552 1.00 79.00 88 LYS A CA 1
ATOM 756 C C . LYS A 1 88 ? 0.656 13.732 10.935 1.00 79.00 88 LYS A C 1
ATOM 758 O O . LYS A 1 88 ? 0.628 14.073 9.757 1.00 79.00 88 LYS A O 1
ATOM 763 N N . LYS A 1 89 ? 1.739 13.859 11.712 1.00 71.50 89 LYS A N 1
ATOM 764 C CA . LYS A 1 89 ? 3.020 14.464 11.309 1.00 71.50 89 LYS A CA 1
ATOM 765 C C . LYS A 1 89 ? 4.096 13.464 10.873 1.00 71.50 89 LYS A C 1
ATOM 767 O O . LYS A 1 89 ? 5.101 13.891 10.317 1.00 71.50 89 LYS A O 1
ATOM 772 N N . ASP A 1 90 ? 3.883 12.167 11.071 1.00 65.62 90 ASP A N 1
ATOM 773 C CA . ASP A 1 90 ? 4.832 11.161 10.603 1.00 65.62 90 ASP A CA 1
ATOM 774 C C . ASP A 1 90 ? 4.624 11.001 9.096 1.00 65.62 90 ASP A C 1
ATOM 776 O O . ASP A 1 90 ? 3.597 10.486 8.636 1.00 65.62 90 ASP A O 1
ATOM 780 N N . PHE A 1 91 ? 5.576 11.479 8.296 1.00 54.78 91 PHE A N 1
ATOM 781 C CA . PHE A 1 91 ? 5.699 11.001 6.923 1.00 54.78 91 PHE A CA 1
ATOM 782 C C . PHE A 1 91 ? 5.908 9.491 6.976 1.00 54.78 91 PHE A C 1
ATOM 784 O O . PHE A 1 91 ? 6.511 8.992 7.922 1.00 54.78 91 PHE A O 1
ATOM 791 N N . LEU A 1 92 ? 5.325 8.768 6.017 1.00 53.22 92 LEU A N 1
ATOM 792 C CA . LEU A 1 92 ? 5.357 7.309 5.962 1.00 53.22 92 LEU A CA 1
ATOM 793 C C . LEU A 1 92 ? 6.817 6.845 5.915 1.00 53.22 92 LEU A C 1
ATOM 795 O O . LEU A 1 92 ? 7.397 6.717 4.841 1.00 53.22 92 LEU A O 1
ATOM 799 N N . LEU A 1 93 ? 7.416 6.632 7.086 1.00 46.34 93 LEU A N 1
ATOM 800 C CA . LEU A 1 93 ? 8.701 5.984 7.194 1.00 46.34 93 LEU A CA 1
ATOM 801 C C . LEU A 1 93 ? 8.454 4.554 6.735 1.00 46.34 93 LEU A C 1
ATOM 803 O O . LEU A 1 93 ? 7.613 3.846 7.290 1.00 46.34 93 LEU A O 1
ATOM 807 N N . TRP A 1 94 ? 9.128 4.207 5.651 1.00 44.53 94 TRP A N 1
ATOM 808 C CA . TRP A 1 94 ? 9.126 2.916 4.993 1.00 44.53 94 TRP A CA 1
ATOM 809 C C . TRP A 1 94 ? 9.135 1.786 6.026 1.00 44.53 94 TRP A C 1
ATOM 811 O O . TRP A 1 94 ? 10.166 1.489 6.630 1.00 44.53 94 TRP A O 1
ATOM 821 N N . SER A 1 95 ? 7.981 1.166 6.270 1.00 47.34 95 SER A N 1
ATOM 822 C CA . SER A 1 95 ? 7.933 -0.017 7.112 1.00 47.34 95 SER A CA 1
ATOM 823 C C . SER A 1 95 ? 8.536 -1.157 6.305 1.00 47.34 95 SER A C 1
ATOM 825 O O . SER A 1 95 ? 7.924 -1.708 5.388 1.00 47.34 95 SER A O 1
ATOM 827 N N . GLN A 1 96 ? 9.790 -1.461 6.624 1.00 46.69 96 GLN A N 1
ATOM 828 C CA . GLN A 1 96 ? 10.491 -2.643 6.158 1.00 46.69 96 GLN A CA 1
ATOM 829 C C . GLN A 1 96 ? 9.626 -3.865 6.473 1.00 46.69 96 GLN A C 1
ATOM 831 O O . GLN A 1 96 ? 9.380 -4.178 7.637 1.00 46.69 96 GLN A O 1
ATOM 836 N N . CYS A 1 97 ? 9.112 -4.526 5.438 1.00 46.06 97 CYS A N 1
ATOM 837 C CA . CYS A 1 97 ? 8.436 -5.801 5.620 1.00 46.06 97 CYS A CA 1
ATOM 838 C C . CYS A 1 97 ? 9.494 -6.906 5.580 1.00 46.06 97 CYS A C 1
ATOM 840 O O . CYS A 1 97 ? 10.071 -7.121 4.507 1.00 46.06 97 CYS A O 1
ATOM 842 N N . PRO A 1 98 ? 9.746 -7.626 6.690 1.00 45.28 98 PRO A N 1
ATOM 843 C CA . PRO A 1 98 ? 10.488 -8.873 6.609 1.00 45.28 98 PRO A CA 1
ATOM 844 C C . PRO A 1 98 ? 9.727 -9.851 5.704 1.00 45.28 98 PRO A C 1
ATOM 846 O O . PRO A 1 98 ? 8.492 -9.820 5.623 1.00 45.28 98 PRO A O 1
ATOM 849 N N . LYS A 1 99 ? 10.470 -10.687 4.974 1.00 40.53 99 LYS A N 1
ATOM 850 C CA . LYS A 1 99 ? 9.877 -11.703 4.101 1.00 40.53 99 LYS A CA 1
ATOM 851 C C . LYS A 1 99 ? 8.948 -12.615 4.912 1.00 40.53 99 LYS A C 1
ATOM 853 O O . LYS A 1 99 ? 9.312 -12.995 6.024 1.00 40.53 99 LYS A O 1
ATOM 858 N N . PRO A 1 100 ? 7.797 -13.038 4.363 1.00 41.88 100 PRO A N 1
ATOM 859 C CA . PRO A 1 100 ? 7.189 -14.268 4.840 1.00 41.88 100 PRO A CA 1
ATOM 860 C C . PRO A 1 100 ? 8.183 -15.409 4.582 1.00 41.88 100 PRO A C 1
ATOM 862 O O . PRO A 1 100 ? 8.687 -15.558 3.467 1.00 41.88 100 PRO A O 1
ATOM 865 N N . GLU A 1 101 ? 8.500 -16.185 5.617 1.00 37.31 101 GLU A N 1
ATOM 866 C CA . GLU A 1 101 ? 9.266 -17.422 5.482 1.00 37.31 101 GLU A CA 1
ATOM 867 C C . GLU A 1 101 ? 8.485 -18.378 4.574 1.00 37.31 101 GLU A C 1
ATOM 869 O O . GLU A 1 101 ? 7.539 -19.049 4.992 1.00 37.31 101 GLU A O 1
ATOM 874 N N . HIS A 1 102 ? 8.851 -18.421 3.296 1.00 42.53 102 HIS A N 1
ATOM 875 C CA . HIS A 1 102 ? 8.368 -19.454 2.399 1.00 42.53 102 HIS A CA 1
ATOM 876 C C . HIS A 1 102 ? 9.034 -20.764 2.815 1.00 42.53 102 HIS A C 1
ATOM 878 O O . HIS A 1 102 ? 10.197 -21.013 2.499 1.00 42.53 102 HIS A O 1
ATOM 884 N N . LYS A 1 103 ? 8.286 -21.612 3.527 1.00 37.41 103 LYS A N 1
ATOM 885 C CA . LYS A 1 103 ? 8.608 -23.035 3.626 1.00 37.41 103 LYS A CA 1
ATOM 886 C C . LYS A 1 103 ? 8.601 -23.588 2.204 1.00 37.41 103 LYS A C 1
ATOM 888 O O . LYS A 1 103 ? 7.537 -23.772 1.619 1.00 37.41 103 LYS A O 1
ATOM 893 N N . GLN A 1 104 ? 9.786 -23.798 1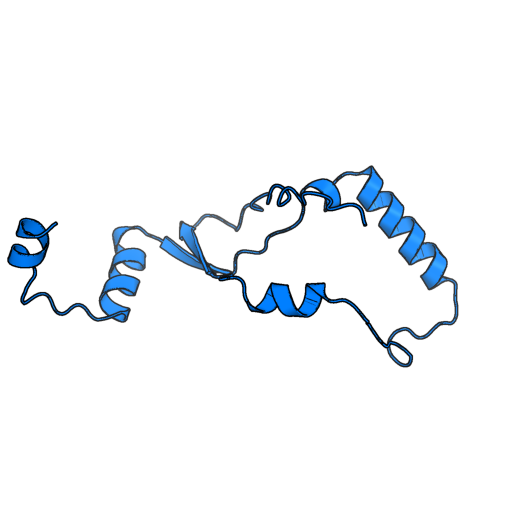.637 1.00 37.16 104 GLN A N 1
ATOM 894 C CA . GLN A 1 104 ? 9.944 -24.568 0.412 1.00 37.16 104 GLN A CA 1
ATOM 895 C C . GLN A 1 104 ? 9.417 -25.980 0.687 1.00 37.16 104 GLN A C 1
ATOM 897 O O . GLN A 1 104 ? 10.090 -26.785 1.328 1.00 37.16 104 GLN A O 1
ATOM 902 N N . GLN A 1 105 ? 8.205 -26.282 0.228 1.00 38.09 105 GLN A N 1
ATOM 903 C CA . GLN A 1 105 ? 7.857 -27.659 -0.089 1.00 38.09 105 GLN A CA 1
ATOM 904 C C . GLN A 1 105 ? 8.553 -27.962 -1.413 1.00 38.09 105 GLN A C 1
ATOM 906 O O . GLN A 1 105 ? 8.183 -27.429 -2.457 1.00 38.09 105 GLN A O 1
ATOM 911 N N . ARG A 1 106 ? 9.639 -28.738 -1.333 1.00 35.47 106 ARG A N 1
ATOM 912 C CA . ARG A 1 106 ? 10.194 -29.422 -2.500 1.00 35.47 106 ARG A CA 1
ATOM 913 C C . ARG A 1 106 ? 9.140 -30.419 -2.974 1.00 35.47 106 ARG A C 1
ATOM 915 O O . ARG A 1 106 ? 8.686 -31.226 -2.163 1.00 35.47 106 ARG A O 1
ATOM 922 N N . PHE A 1 107 ? 8.769 -30.323 -4.243 1.00 38.25 107 PHE A N 1
ATOM 923 C CA . PHE A 1 107 ? 8.263 -31.464 -4.995 1.00 38.25 107 PHE A CA 1
ATOM 924 C C . PHE A 1 107 ? 9.457 -32.260 -5.520 1.00 38.25 107 PHE A C 1
ATOM 926 O O . PHE A 1 107 ? 10.486 -31.611 -5.833 1.00 38.25 107 PHE A O 1
#

Secondary structure (DSSP, 8-state):
-HHHHHHTTT----HHHHHHHHHHTS-EEEEE---EEGGGGSHHHHHHHHHHHHHHHTS---TTTS-----THHHHHTTS--EEEEETT------EEPPP-------